Protein AF-A0AAE9YMQ8-F1 (afdb_monomer)

Solvent-accessible surface area (backbone atoms only — not comparable to full-atom values): 6191 Å² total; per-residue (Å²): 109,49,30,60,51,8,23,54,42,10,52,57,38,27,52,54,46,41,49,56,40,30,69,74,30,48,30,76,28,83,96,72,47,26,33,4,76,83,26,81,43,32,58,89,78,49,53,72,68,56,52,50,53,50,44,52,50,28,52,52,51,49,26,73,77,47,47,42,59,54,39,38,51,54,8,26,52,46,7,44,55,38,39,62,76,30,64,91,44,96,56,27,68,61,51,25,50,54,53,14,41,59,58,24,42,52,63,43,50,50,59,36,44,43,49,81,74,72,48,90,128

Secondary structure (DSSP, 8-state):
-HHHHHHHHHHHHHHHHHHHHHTTS-EEETTTEEEETTSSEETTTS-HHHHHHHHHHHHHHHIIIIIHHHHHHHHHHHHHHHHHHTTTSTTHHHHHHHHHHHHHHHHHHHHHHHHHHHS--

Sequence (121 aa):
MDALKGVIITAISSLLTAILFAYLFRFPIPMIGYIGPLGDVSIYEASVTDVVKSVALAWGFYGMLGGFIILFLCGAITGVLTGRKYSQTSNKNSMIVLWSIMISTIPVFVLSILDYIFGPW

pLDDT: mean 90.77, std 8.49, range [56.34, 98.31]

Structure (mmCIF, N/CA/C/O backbone):
data_AF-A0AAE9YMQ8-F1
#
_entry.id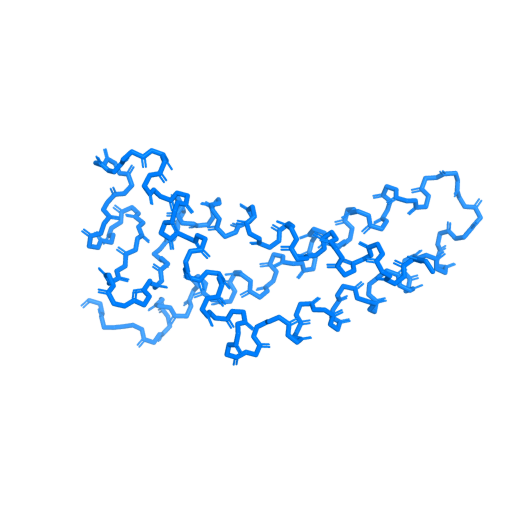   AF-A0AAE9YMQ8-F1
#
loop_
_atom_site.group_PDB
_atom_site.id
_atom_site.type_symbol
_atom_site.label_atom_id
_atom_site.label_alt_id
_atom_site.label_comp_id
_atom_site.label_asym_id
_atom_site.label_entity_id
_atom_site.label_seq_id
_atom_site.pdbx_PDB_ins_code
_atom_site.Cartn_x
_atom_site.Cartn_y
_atom_site.Cartn_z
_atom_site.occupancy
_atom_site.B_iso_or_equiv
_atom_site.auth_seq_id
_atom_site.auth_comp_id
_atom_site.auth_asym_id
_atom_site.auth_atom_id
_atom_site.pdbx_PDB_model_num
ATOM 1 N N . MET A 1 1 ? -16.114 2.149 14.454 1.00 90.25 1 MET A N 1
ATOM 2 C CA . MET A 1 1 ? -15.172 3.219 14.041 1.00 90.25 1 MET A CA 1
ATOM 3 C C . MET A 1 1 ? -13.748 2.713 13.837 1.00 90.25 1 MET A C 1
ATOM 5 O O . MET A 1 1 ? -13.151 3.088 12.839 1.00 90.25 1 MET A O 1
ATOM 9 N N . ASP A 1 2 ? -13.203 1.866 14.717 1.00 96.12 2 ASP A N 1
ATOM 10 C CA . ASP A 1 2 ? -11.804 1.408 14.597 1.00 96.12 2 ASP A CA 1
ATOM 11 C C . ASP A 1 2 ? -11.528 0.602 13.310 1.00 96.12 2 ASP A C 1
ATOM 13 O O . ASP A 1 2 ? -10.501 0.814 12.671 1.00 96.12 2 ASP A O 1
ATOM 17 N N . ALA A 1 3 ? -12.483 -0.226 12.861 1.00 96.88 3 ALA A N 1
ATOM 18 C CA . ALA A 1 3 ? -12.400 -0.937 11.578 1.00 96.88 3 ALA A CA 1
ATOM 19 C C . ALA A 1 3 ? -12.254 0.019 10.380 1.00 96.88 3 ALA A C 1
ATOM 21 O O . ALA A 1 3 ? -11.347 -0.133 9.571 1.00 96.88 3 ALA A O 1
ATOM 22 N N . LEU A 1 4 ? -13.117 1.040 10.299 1.00 97.62 4 LEU A N 1
ATOM 23 C CA . LEU A 1 4 ? -13.101 2.029 9.218 1.00 97.62 4 LEU A CA 1
ATOM 24 C C . LEU A 1 4 ? -11.784 2.817 9.189 1.00 97.62 4 LEU A C 1
ATOM 26 O O . LEU A 1 4 ? -11.234 3.045 8.117 1.00 97.62 4 LEU A O 1
ATOM 30 N N . LYS A 1 5 ? -11.249 3.187 10.363 1.00 97.62 5 LYS A N 1
ATOM 31 C CA . LYS A 1 5 ? -9.921 3.811 10.460 1.00 97.62 5 LYS A CA 1
ATOM 32 C C . LYS A 1 5 ? -8.847 2.901 9.867 1.00 97.62 5 LYS A C 1
ATOM 34 O O . LYS A 1 5 ? -8.068 3.365 9.045 1.00 97.62 5 LYS A O 1
ATOM 39 N N . GLY A 1 6 ? -8.842 1.623 10.251 1.00 97.62 6 GLY A N 1
ATOM 40 C CA . GLY A 1 6 ? -7.903 0.637 9.715 1.00 97.62 6 GLY A CA 1
ATOM 41 C C . GLY A 1 6 ? -7.987 0.518 8.193 1.00 97.62 6 GLY A C 1
ATOM 42 O O . GLY A 1 6 ? -6.968 0.629 7.525 1.00 97.62 6 GLY A O 1
ATOM 43 N N . VAL A 1 7 ? -9.196 0.409 7.630 1.00 98.25 7 VAL A N 1
ATOM 44 C CA . VAL A 1 7 ? -9.418 0.373 6.169 1.00 98.25 7 VAL A CA 1
ATOM 45 C C . VAL A 1 7 ? -8.811 1.590 5.470 1.00 98.25 7 VAL A C 1
ATOM 47 O O . VAL A 1 7 ? -8.021 1.431 4.542 1.00 98.25 7 VA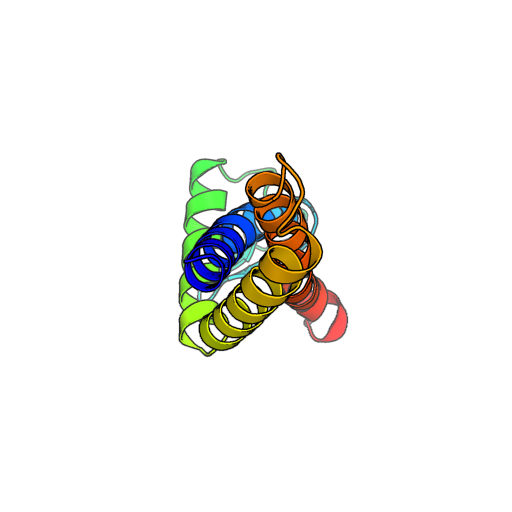L A O 1
ATOM 50 N N . ILE A 1 8 ? -9.152 2.800 5.924 1.00 98.00 8 ILE A N 1
ATOM 51 C CA . ILE A 1 8 ? -8.691 4.046 5.297 1.00 98.00 8 ILE A CA 1
ATOM 52 C C . ILE A 1 8 ? -7.166 4.158 5.386 1.00 98.00 8 ILE A C 1
ATOM 54 O O . ILE A 1 8 ? -6.509 4.454 4.389 1.00 98.00 8 ILE A O 1
ATOM 58 N N . ILE A 1 9 ? -6.593 3.891 6.563 1.00 98.12 9 ILE A N 1
ATOM 59 C CA . ILE A 1 9 ? -5.147 3.998 6.768 1.00 98.12 9 ILE A CA 1
ATOM 60 C C . ILE A 1 9 ? -4.410 2.948 5.935 1.00 98.12 9 ILE A C 1
ATOM 62 O O . ILE A 1 9 ? -3.430 3.290 5.282 1.00 98.12 9 ILE A O 1
ATOM 66 N N . THR A 1 10 ? -4.870 1.695 5.906 1.00 98.00 10 THR A N 1
ATOM 67 C CA . THR A 1 10 ? -4.266 0.631 5.089 1.00 98.00 10 THR A CA 1
ATOM 68 C C . THR A 1 10 ? -4.330 0.965 3.597 1.00 98.00 10 THR A C 1
ATOM 70 O O . THR A 1 10 ? -3.329 0.806 2.905 1.00 98.00 10 THR A O 1
ATOM 73 N N . ALA A 1 11 ? -5.449 1.502 3.103 1.00 97.00 11 ALA A N 1
ATOM 74 C CA . ALA A 1 11 ? -5.576 1.913 1.706 1.00 97.00 11 ALA A CA 1
ATOM 75 C C . ALA A 1 11 ? -4.607 3.055 1.350 1.00 97.00 11 ALA A C 1
ATOM 77 O O . ALA A 1 11 ? -3.815 2.915 0.421 1.00 97.00 11 ALA A O 1
ATOM 78 N N . ILE A 1 12 ? -4.603 4.150 2.117 1.00 97.31 12 ILE A N 1
ATOM 79 C CA . ILE A 1 12 ? -3.730 5.307 1.849 1.00 97.31 12 ILE A CA 1
ATOM 80 C C . ILE A 1 12 ? -2.253 4.928 2.000 1.00 97.31 12 ILE A C 1
ATOM 82 O O . ILE A 1 12 ? -1.435 5.261 1.146 1.00 97.31 12 ILE A O 1
ATOM 86 N N . SER A 1 13 ? -1.903 4.202 3.064 1.00 97.56 13 SER A N 1
ATOM 87 C CA . SER A 1 13 ? -0.518 3.773 3.283 1.00 97.56 13 SER A CA 1
ATOM 88 C C . SER A 1 13 ? -0.036 2.805 2.208 1.00 97.56 13 SER A C 1
ATOM 90 O O . SER A 1 13 ? 1.114 2.914 1.817 1.00 97.56 13 SER A O 1
ATOM 92 N N . SER A 1 14 ? -0.895 1.936 1.657 1.00 97.25 14 SER A N 1
ATOM 93 C CA . SER A 1 14 ? -0.494 1.058 0.548 1.00 97.25 14 SER A CA 1
ATOM 94 C C . SER A 1 14 ? -0.044 1.839 -0.690 1.00 97.25 14 SER A C 1
ATOM 96 O O . SER A 1 14 ? 0.927 1.445 -1.328 1.00 97.25 14 SER A O 1
ATOM 98 N N . LEU A 1 15 ? -0.686 2.973 -1.001 1.00 96.50 15 LEU A N 1
ATOM 99 C CA . LEU A 1 15 ? -0.267 3.838 -2.105 1.00 96.50 15 LEU A CA 1
ATOM 100 C C . LEU A 1 15 ? 1.095 4.479 -1.815 1.00 96.50 15 LEU A C 1
ATOM 102 O O . LEU A 1 15 ? 1.978 4.459 -2.667 1.00 96.50 15 LEU A O 1
ATOM 106 N N . LEU A 1 16 ? 1.286 5.012 -0.605 1.00 96.69 16 LEU A N 1
ATOM 107 C CA . LEU A 1 16 ? 2.566 5.603 -0.202 1.00 96.69 16 L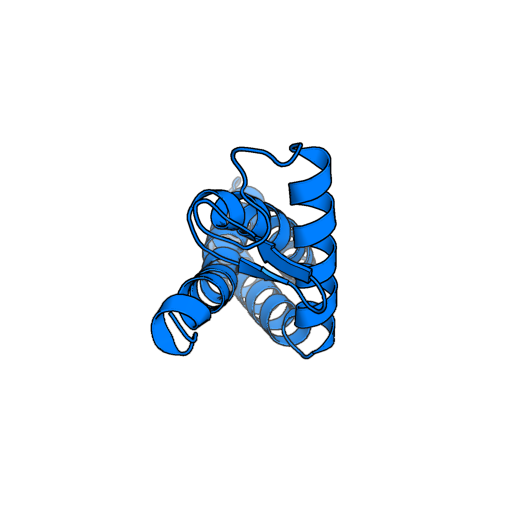EU A CA 1
ATOM 108 C C . LEU A 1 16 ? 3.695 4.568 -0.220 1.00 96.69 16 LEU A C 1
ATOM 110 O O . LEU A 1 16 ? 4.775 4.840 -0.739 1.00 96.69 16 LEU A O 1
ATOM 114 N N . THR A 1 17 ? 3.434 3.364 0.288 1.00 95.88 17 THR A N 1
ATOM 115 C CA . THR A 1 17 ? 4.388 2.259 0.242 1.00 95.88 17 THR A CA 1
ATOM 116 C C . THR A 1 17 ? 4.678 1.839 -1.195 1.00 95.88 17 THR A C 1
ATOM 118 O O . THR A 1 17 ? 5.836 1.604 -1.517 1.00 95.88 17 THR A O 1
ATOM 121 N N . ALA A 1 18 ? 3.678 1.797 -2.081 1.00 93.94 18 ALA A N 1
ATOM 122 C CA . ALA A 1 18 ? 3.892 1.472 -3.491 1.00 93.94 18 ALA A CA 1
ATOM 123 C C . ALA A 1 18 ? 4.782 2.510 -4.185 1.00 93.94 18 ALA A C 1
ATOM 125 O O . ALA A 1 18 ? 5.665 2.134 -4.950 1.00 93.94 18 ALA A O 1
ATOM 126 N N . ILE A 1 19 ? 4.611 3.800 -3.870 1.00 94.00 19 ILE A N 1
ATOM 127 C CA . ILE A 1 19 ? 5.485 4.865 -4.380 1.00 94.00 19 ILE A CA 1
ATOM 128 C C . ILE A 1 19 ? 6.917 4.635 -3.900 1.00 94.00 19 ILE A C 1
ATOM 130 O O . ILE A 1 19 ? 7.830 4.629 -4.716 1.00 94.00 19 ILE A O 1
ATOM 134 N N . LEU A 1 20 ? 7.119 4.388 -2.601 1.00 93.75 20 LEU A N 1
ATOM 135 C CA . LEU A 1 20 ? 8.448 4.085 -2.061 1.00 93.75 20 LEU A CA 1
ATOM 136 C C . LEU A 1 20 ? 9.061 2.846 -2.722 1.00 93.75 20 LEU A C 1
ATOM 138 O O . LEU A 1 20 ? 10.247 2.831 -3.032 1.00 93.75 20 LEU A O 1
ATOM 142 N N . PHE A 1 21 ? 8.257 1.815 -2.964 1.00 91.94 21 PHE A N 1
ATOM 143 C CA . PHE A 1 21 ? 8.735 0.558 -3.524 1.00 91.94 21 PHE A CA 1
ATOM 144 C C . PHE A 1 21 ? 9.050 0.676 -5.010 1.00 91.94 21 PHE A C 1
ATOM 146 O O . PHE A 1 21 ? 9.981 0.019 -5.451 1.00 91.94 21 PHE A O 1
ATOM 153 N N . ALA A 1 22 ? 8.389 1.562 -5.755 1.00 90.69 22 ALA A N 1
ATOM 154 C CA . ALA A 1 22 ? 8.778 1.886 -7.126 1.00 90.69 22 ALA A CA 1
ATOM 155 C C . ALA A 1 22 ? 10.187 2.502 -7.215 1.00 90.69 22 ALA A C 1
ATOM 157 O O . ALA A 1 22 ? 10.830 2.400 -8.253 1.00 90.69 22 ALA A O 1
ATOM 158 N N . TYR A 1 23 ? 10.703 3.108 -6.137 1.00 89.94 23 TYR A N 1
ATOM 159 C CA . TYR A 1 23 ? 12.092 3.581 -6.094 1.00 89.94 23 TYR A CA 1
ATOM 160 C C . TYR A 1 23 ? 13.111 2.486 -5.756 1.00 89.94 23 TYR A C 1
ATOM 162 O O . TYR A 1 23 ? 14.305 2.680 -5.967 1.00 89.94 23 TYR A O 1
ATOM 170 N N . LEU A 1 24 ? 12.663 1.352 -5.216 1.00 89.00 24 LEU A N 1
ATOM 171 C CA . LEU A 1 24 ? 13.534 0.269 -4.749 1.00 89.00 24 LEU A CA 1
ATOM 172 C C . LEU A 1 24 ? 13.476 -0.963 -5.660 1.00 89.00 24 LEU A C 1
ATOM 174 O O . LEU A 1 24 ? 14.472 -1.662 -5.821 1.00 89.00 24 LEU A O 1
ATOM 178 N N . PHE A 1 25 ? 12.318 -1.216 -6.262 1.00 86.94 25 PHE A N 1
ATOM 179 C CA . PHE A 1 25 ? 11.996 -2.395 -7.054 1.00 86.94 25 PHE A CA 1
ATOM 180 C C . PHE A 1 25 ? 11.369 -1.983 -8.385 1.00 86.94 25 PHE A C 1
ATOM 182 O O . PHE A 1 25 ? 10.868 -0.869 -8.539 1.00 86.94 25 PHE A O 1
ATOM 189 N N . ARG A 1 26 ? 11.365 -2.910 -9.347 1.00 84.69 26 ARG A N 1
ATOM 190 C CA . ARG A 1 26 ? 10.544 -2.767 -10.548 1.00 84.69 26 ARG A CA 1
ATOM 191 C C . ARG A 1 26 ? 9.085 -3.004 -10.174 1.00 84.69 26 ARG A C 1
ATOM 193 O O . ARG A 1 26 ? 8.753 -4.010 -9.554 1.00 84.69 26 ARG A O 1
ATOM 200 N N . PHE A 1 27 ? 8.217 -2.077 -10.547 1.00 83.12 27 PHE A N 1
ATOM 201 C CA . PHE A 1 27 ? 6.785 -2.173 -10.317 1.00 83.12 27 PHE A CA 1
ATOM 202 C C . PHE A 1 27 ? 6.068 -2.275 -11.670 1.00 83.12 27 PHE A C 1
ATOM 204 O O . PHE A 1 27 ? 6.243 -1.383 -12.507 1.00 83.12 27 PHE A O 1
ATOM 211 N N . PRO A 1 28 ? 5.280 -3.336 -11.920 1.00 83.62 28 PRO A N 1
ATOM 212 C CA . PRO A 1 28 ? 4.591 -3.505 -13.192 1.00 83.62 28 PRO A CA 1
ATOM 213 C C . PRO A 1 28 ?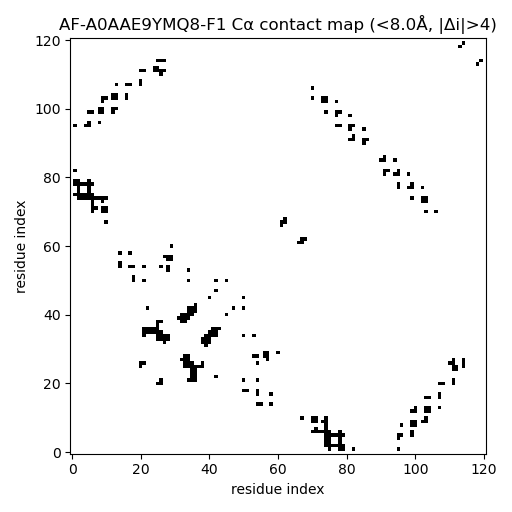 3.458 -2.488 -13.314 1.00 83.62 28 PRO A C 1
ATOM 215 O O . PRO A 1 28 ? 2.552 -2.446 -12.480 1.00 83.62 28 PRO A O 1
ATOM 218 N N . ILE A 1 29 ? 3.470 -1.694 -14.377 1.00 83.38 29 ILE A N 1
ATOM 219 C CA . ILE A 1 29 ? 2.440 -0.708 -14.688 1.00 83.38 29 ILE A CA 1
ATOM 220 C C . ILE A 1 29 ? 1.634 -1.175 -15.901 1.00 83.38 29 ILE A C 1
ATOM 222 O O . ILE A 1 29 ? 2.187 -1.340 -16.994 1.00 83.38 29 ILE A O 1
ATOM 226 N N . PRO A 1 30 ? 0.309 -1.336 -15.752 1.00 82.44 30 PRO A N 1
ATOM 227 C CA . PRO A 1 30 ? -0.561 -1.681 -16.866 1.00 82.44 30 PRO A CA 1
ATOM 228 C C . PRO A 1 30 ? -0.349 -0.729 -18.047 1.00 82.44 30 PRO A C 1
ATOM 230 O O . PRO A 1 30 ? -0.402 0.487 -17.880 1.00 82.44 30 PRO A O 1
ATOM 233 N N . MET A 1 31 ? -0.134 -1.293 -19.239 1.00 79.75 31 MET A N 1
ATOM 234 C CA . MET A 1 31 ? 0.018 -0.574 -20.516 1.00 79.75 31 MET A CA 1
ATOM 235 C C . MET A 1 31 ? 1.269 0.313 -20.668 1.00 79.75 31 MET A C 1
ATOM 237 O O . MET A 1 31 ? 1.487 0.826 -21.762 1.00 79.75 31 MET A O 1
ATOM 241 N N . ILE A 1 32 ? 2.088 0.486 -19.624 1.00 79.50 32 ILE A N 1
ATOM 242 C CA . ILE A 1 32 ? 3.297 1.335 -19.649 1.00 79.50 32 ILE A CA 1
ATOM 243 C C . ILE A 1 32 ? 4.583 0.496 -19.552 1.00 79.50 32 ILE A C 1
ATOM 245 O O . ILE A 1 32 ? 5.640 0.959 -19.967 1.00 79.50 32 ILE A O 1
ATOM 249 N N . GLY A 1 33 ? 4.494 -0.745 -19.065 1.00 84.75 33 GLY A N 1
ATOM 250 C CA . GLY A 1 33 ? 5.656 -1.604 -18.832 1.00 84.75 33 GLY A CA 1
ATOM 251 C C . GLY A 1 33 ? 6.057 -1.549 -17.365 1.00 84.75 33 GLY A C 1
ATOM 252 O O . GLY A 1 33 ? 5.197 -1.667 -16.495 1.00 84.75 33 GLY A O 1
ATOM 253 N N . TYR A 1 34 ? 7.335 -1.353 -17.068 1.00 85.38 34 TYR A N 1
ATOM 254 C CA . TYR A 1 34 ? 7.847 -1.354 -15.696 1.00 85.38 34 TYR A CA 1
ATOM 255 C C . TYR A 1 34 ? 8.387 0.007 -15.271 1.00 85.38 34 TYR A C 1
ATOM 257 O O . TYR A 1 34 ? 9.169 0.622 -15.990 1.00 85.38 34 TYR A O 1
ATOM 265 N N . ILE A 1 35 ? 8.039 0.453 -14.061 1.00 86.75 35 ILE A N 1
ATOM 266 C CA . ILE A 1 35 ? 8.695 1.601 -13.421 1.00 86.75 35 ILE A CA 1
ATOM 267 C C . ILE A 1 35 ? 9.709 1.125 -12.388 1.00 86.75 35 ILE A C 1
ATOM 269 O O . ILE A 1 35 ? 9.432 0.181 -11.652 1.00 86.75 35 ILE A O 1
ATOM 273 N N . GLY A 1 36 ? 10.872 1.764 -12.311 1.00 86.69 36 GLY A N 1
ATOM 274 C CA . GLY A 1 36 ? 11.849 1.494 -11.254 1.00 86.69 36 GLY A CA 1
ATOM 275 C C . GLY A 1 36 ? 13.294 1.740 -11.679 1.00 86.69 36 GLY A C 1
ATOM 276 O O . GLY A 1 36 ? 13.527 2.199 -12.796 1.00 86.69 36 GLY A O 1
ATOM 277 N N . PRO A 1 37 ? 14.286 1.430 -10.820 1.00 83.25 37 PRO A N 1
ATOM 278 C CA . PRO A 1 37 ? 15.709 1.686 -11.091 1.00 83.25 37 PRO A CA 1
ATOM 279 C C . PRO A 1 37 ? 16.234 1.071 -12.392 1.00 83.25 37 PRO A C 1
ATOM 281 O O . PRO A 1 37 ? 17.203 1.559 -12.960 1.00 83.25 37 PRO A O 1
ATOM 284 N N . LEU A 1 38 ? 15.596 -0.004 -12.858 1.00 81.44 38 LEU A N 1
ATOM 285 C CA . LEU A 1 38 ? 15.952 -0.720 -14.080 1.00 81.44 38 LEU A CA 1
ATOM 286 C C . LEU A 1 38 ? 14.725 -0.956 -14.984 1.00 81.44 38 LEU A C 1
ATOM 288 O O . LEU A 1 38 ? 14.750 -1.892 -15.772 1.00 81.44 38 LEU A O 1
ATOM 292 N N . GLY A 1 39 ? 13.614 -0.237 -14.797 1.00 78.56 39 GLY A N 1
ATOM 293 C CA . GLY A 1 39 ? 12.389 -0.431 -15.591 1.00 78.56 39 GLY A CA 1
ATOM 294 C C . GLY A 1 39 ? 12.427 0.286 -16.946 1.00 78.56 39 GLY A C 1
ATOM 295 O O . GLY A 1 3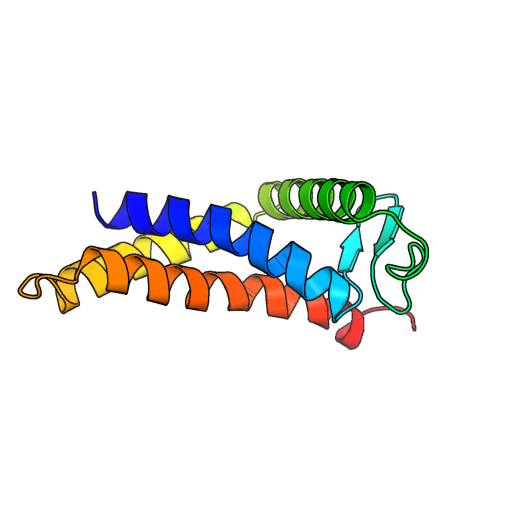9 ? 13.330 1.082 -17.193 1.00 78.56 39 GLY A O 1
ATOM 296 N N . ASP A 1 40 ? 11.414 0.050 -17.788 1.00 81.81 40 ASP A N 1
ATOM 297 C CA . ASP A 1 40 ? 11.183 0.810 -19.032 1.00 81.81 40 ASP A CA 1
ATOM 298 C C . ASP A 1 40 ? 11.058 2.316 -18.757 1.00 81.81 40 ASP A C 1
ATOM 300 O O . ASP A 1 40 ? 11.496 3.155 -19.541 1.00 81.81 40 ASP A O 1
ATOM 304 N N . VAL A 1 41 ? 10.485 2.653 -17.599 1.00 82.81 41 VAL A N 1
ATOM 305 C CA . VAL A 1 41 ? 10.468 3.999 -17.034 1.00 82.81 41 VAL A CA 1
ATOM 306 C C . VAL A 1 41 ? 11.467 4.049 -15.880 1.00 82.81 41 VAL A C 1
ATOM 308 O O . VAL A 1 41 ? 11.168 3.659 -14.745 1.00 82.81 41 VAL A O 1
ATOM 311 N N . SER A 1 42 ? 12.670 4.537 -16.180 1.00 84.00 42 SER A N 1
ATOM 312 C CA . SER A 1 42 ? 13.732 4.708 -15.189 1.00 84.00 42 SER A CA 1
ATOM 313 C C . SER A 1 42 ? 13.396 5.828 -14.205 1.00 84.00 42 SER A C 1
ATOM 315 O O . SER A 1 42 ? 13.169 6.974 -14.596 1.00 84.00 42 SER A O 1
ATOM 317 N N . ILE A 1 43 ? 13.441 5.530 -12.904 1.00 85.44 43 ILE A N 1
ATOM 318 C CA . ILE A 1 43 ? 13.282 6.545 -11.842 1.00 85.44 43 ILE A CA 1
ATOM 319 C C . ILE A 1 43 ? 14.402 7.596 -11.827 1.00 85.44 43 ILE A C 1
ATOM 321 O O . ILE A 1 43 ? 14.256 8.624 -11.172 1.00 85.44 43 ILE A O 1
ATOM 325 N N . TYR A 1 44 ? 15.524 7.332 -12.505 1.00 84.62 44 TYR A N 1
ATOM 326 C CA . TYR A 1 44 ? 16.643 8.269 -12.605 1.00 84.62 44 TYR A CA 1
ATOM 327 C C . TYR A 1 44 ? 16.413 9.336 -13.682 1.00 84.62 44 TYR A C 1
ATOM 329 O O . TYR A 1 44 ? 17.055 10.383 -13.648 1.00 84.62 44 TYR A O 1
ATOM 337 N N . GLU A 1 45 ? 15.493 9.079 -14.614 1.00 85.75 45 GLU A N 1
ATOM 338 C CA . GLU A 1 45 ? 15.171 9.968 -15.736 1.00 85.75 45 GLU A CA 1
ATOM 339 C C . GLU A 1 45 ? 13.763 10.568 -15.610 1.00 85.75 45 GLU A C 1
ATOM 341 O O . GLU A 1 45 ? 13.521 11.694 -16.045 1.00 85.75 45 GLU A O 1
ATOM 346 N N . ALA A 1 46 ? 12.832 9.842 -14.986 1.00 85.81 46 ALA A N 1
ATOM 347 C CA . ALA A 1 46 ? 11.463 10.287 -14.778 1.00 85.81 46 ALA A CA 1
ATOM 348 C C . ALA A 1 46 ? 11.352 11.343 -13.667 1.00 85.81 46 ALA A C 1
ATOM 350 O O . ALA A 1 46 ? 12.002 11.264 -12.622 1.00 85.81 46 ALA A O 1
ATOM 351 N N . SER A 1 47 ? 10.451 12.314 -13.848 1.00 91.38 47 SER A N 1
ATOM 352 C CA . SER A 1 47 ? 10.133 13.261 -12.780 1.00 91.38 47 SER A CA 1
ATOM 353 C C . SER A 1 47 ? 9.378 12.565 -11.639 1.00 91.38 47 SER A C 1
ATOM 355 O O . SER A 1 47 ? 8.616 11.621 -11.861 1.00 91.38 47 SER A O 1
ATOM 357 N N . VAL A 1 48 ? 9.517 13.066 -10.406 1.00 90.25 48 VAL A N 1
ATOM 358 C CA . VAL A 1 48 ? 8.777 12.542 -9.236 1.00 90.25 48 VAL A CA 1
ATOM 359 C C . VAL A 1 48 ? 7.268 12.512 -9.500 1.00 90.25 48 VAL A C 1
ATOM 361 O O . VAL A 1 48 ? 6.581 11.561 -9.133 1.00 90.25 48 VAL A O 1
ATOM 364 N N . THR A 1 49 ? 6.747 13.532 -10.182 1.00 92.69 49 THR A N 1
ATOM 365 C CA . THR A 1 49 ? 5.331 13.626 -10.548 1.00 92.69 49 THR A CA 1
ATOM 366 C C . THR A 1 49 ? 4.899 12.481 -11.464 1.00 92.69 49 THR A C 1
ATOM 368 O O . THR A 1 49 ? 3.804 11.945 -11.291 1.00 92.69 49 THR A O 1
ATOM 371 N N . ASP A 1 50 ? 5.743 12.087 -12.417 1.00 89.62 50 ASP A N 1
ATOM 372 C CA . ASP A 1 50 ? 5.432 11.006 -13.356 1.00 89.62 50 ASP A CA 1
ATOM 373 C C . ASP A 1 50 ? 5.477 9.645 -12.665 1.00 89.62 50 ASP A C 1
ATOM 375 O O . ASP A 1 50 ? 4.590 8.817 -12.890 1.00 89.62 50 ASP A O 1
ATOM 379 N N . VAL A 1 51 ? 6.426 9.447 -11.741 1.00 90.81 51 VAL A N 1
ATOM 380 C CA . VAL A 1 51 ? 6.477 8.246 -10.894 1.00 90.81 51 VAL A CA 1
ATOM 381 C C . VAL A 1 51 ? 5.194 8.116 -10.077 1.00 90.81 51 VAL A C 1
ATOM 383 O O . VAL A 1 51 ? 4.525 7.085 -10.133 1.00 90.81 51 VAL A O 1
ATOM 386 N N . VAL A 1 52 ? 4.789 9.180 -9.378 1.00 92.69 52 VAL A N 1
ATOM 387 C CA . VAL A 1 52 ? 3.577 9.175 -8.545 1.00 92.69 52 VAL A CA 1
ATOM 388 C C . VAL A 1 52 ? 2.323 8.900 -9.375 1.00 92.69 52 VAL A C 1
ATOM 390 O O . VAL A 1 52 ? 1.499 8.080 -8.970 1.00 92.69 52 VAL A O 1
ATOM 393 N N . LYS A 1 53 ? 2.172 9.535 -10.545 1.00 92.88 53 LYS A N 1
ATOM 394 C CA . LYS A 1 53 ? 1.027 9.292 -11.441 1.00 92.88 53 LYS A CA 1
ATOM 395 C C . LYS A 1 53 ? 0.973 7.842 -11.908 1.00 92.88 53 LYS A C 1
ATOM 397 O O . LYS A 1 53 ? -0.087 7.222 -11.852 1.00 92.88 53 LYS A O 1
ATOM 402 N N . SER A 1 54 ? 2.107 7.302 -12.338 1.00 91.31 54 SER A N 1
ATOM 403 C CA . SER A 1 54 ? 2.175 5.955 -12.904 1.00 91.31 54 SER A CA 1
ATOM 404 C C . SER A 1 54 ? 1.913 4.893 -11.827 1.00 91.31 54 SER A C 1
ATOM 406 O O . SER A 1 54 ? 1.122 3.972 -12.038 1.00 91.31 54 SER A O 1
ATOM 408 N N . VAL A 1 55 ? 2.467 5.073 -10.623 1.00 92.56 55 VAL A N 1
ATOM 409 C CA . VAL A 1 55 ? 2.182 4.205 -9.471 1.00 92.56 55 VAL A CA 1
ATOM 410 C C . VAL A 1 55 ? 0.724 4.320 -9.025 1.00 92.56 55 VAL A C 1
ATOM 412 O O . VAL A 1 55 ? 0.105 3.302 -8.726 1.00 92.56 55 VAL A O 1
ATO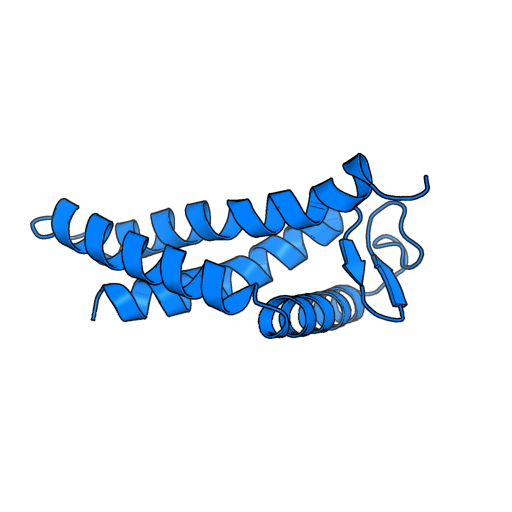M 415 N N . ALA A 1 56 ? 0.136 5.520 -9.013 1.00 94.12 56 ALA A N 1
ATOM 416 C CA . ALA A 1 56 ? -1.274 5.701 -8.663 1.00 94.12 56 ALA A CA 1
ATOM 417 C C . ALA A 1 56 ? -2.215 4.994 -9.653 1.00 94.12 56 ALA A C 1
ATOM 419 O O . ALA A 1 56 ? -3.204 4.390 -9.232 1.00 94.12 56 ALA A O 1
ATOM 420 N N . LEU A 1 57 ? -1.888 5.015 -10.951 1.00 92.75 57 LEU A N 1
ATOM 421 C CA . LEU A 1 57 ? -2.611 4.257 -11.975 1.00 92.75 57 LEU A CA 1
ATOM 422 C C . LEU A 1 57 ? -2.511 2.747 -11.731 1.00 92.75 57 LEU A C 1
ATOM 424 O O . LEU A 1 57 ? -3.538 2.069 -11.709 1.00 92.75 57 LEU A O 1
ATOM 428 N N . ALA A 1 58 ? -1.304 2.228 -11.486 1.00 91.56 58 ALA A N 1
ATOM 429 C CA . ALA A 1 58 ? -1.095 0.815 -11.172 1.00 91.56 58 ALA A CA 1
ATOM 430 C C . ALA A 1 58 ? -1.844 0.397 -9.894 1.00 91.56 58 ALA A C 1
ATOM 432 O O . ALA A 1 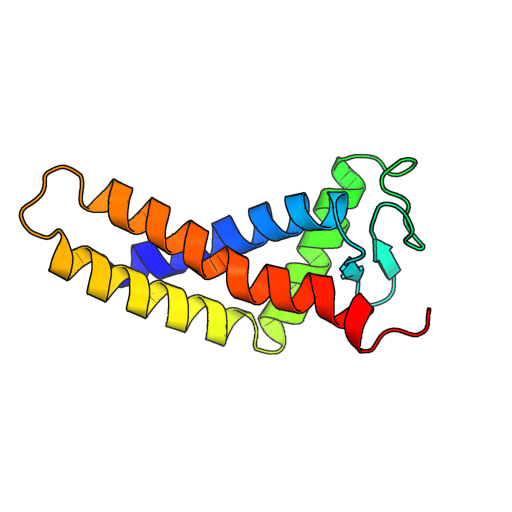58 ? -2.562 -0.602 -9.888 1.00 91.56 58 ALA A O 1
ATOM 433 N N . TRP A 1 59 ? -1.742 1.195 -8.829 1.00 94.25 59 TRP A N 1
ATOM 434 C CA . TRP A 1 59 ? -2.445 0.982 -7.563 1.00 94.25 59 TRP A CA 1
ATOM 435 C C . TRP A 1 59 ? -3.965 0.939 -7.750 1.00 94.25 59 TRP A C 1
ATOM 437 O O . TRP A 1 59 ? -4.618 0.030 -7.241 1.00 94.25 59 TRP A O 1
ATOM 447 N N . GLY A 1 60 ? -4.525 1.870 -8.528 1.00 93.94 60 GLY A N 1
ATOM 448 C CA . GLY A 1 60 ? -5.947 1.874 -8.867 1.00 93.94 60 GLY A CA 1
ATOM 449 C C . GLY A 1 60 ? -6.358 0.641 -9.671 1.00 93.94 60 GLY A C 1
ATOM 450 O O . GLY A 1 60 ? -7.345 -0.012 -9.340 1.00 93.94 60 GLY A O 1
ATOM 451 N N . PHE A 1 61 ? -5.581 0.283 -10.694 1.00 92.81 61 PHE A N 1
ATOM 452 C CA . PHE A 1 61 ? -5.863 -0.860 -11.558 1.00 92.81 61 PHE A CA 1
ATOM 453 C C . PHE A 1 61 ? -5.825 -2.194 -10.799 1.00 92.81 61 PHE A C 1
ATOM 455 O O . PHE A 1 61 ? -6.820 -2.920 -10.781 1.00 92.81 61 PHE A O 1
ATOM 462 N N . TYR A 1 62 ? -4.724 -2.502 -10.105 1.00 90.50 62 TYR A N 1
ATOM 463 C CA . TYR A 1 62 ? -4.620 -3.729 -9.303 1.00 90.50 62 TYR A CA 1
ATOM 464 C C . TYR A 1 62 ? -5.580 -3.723 -8.114 1.00 90.50 62 TYR A C 1
ATOM 466 O O . TYR A 1 62 ? -6.090 -4.771 -7.715 1.00 90.50 62 TYR A O 1
ATOM 474 N N . GLY A 1 63 ? -5.873 -2.540 -7.572 1.00 93.50 63 GLY A N 1
ATOM 475 C CA . GLY A 1 63 ? -6.903 -2.351 -6.564 1.00 93.50 63 GLY A CA 1
ATOM 476 C C . GLY A 1 63 ? -8.275 -2.821 -7.046 1.00 93.50 63 GLY A C 1
ATOM 477 O O . GLY A 1 63 ? -8.918 -3.626 -6.366 1.00 93.50 63 GLY A O 1
ATOM 478 N N . MET A 1 64 ? -8.695 -2.386 -8.239 1.00 93.94 64 MET A N 1
ATOM 479 C CA . MET A 1 64 ? -9.966 -2.786 -8.858 1.00 93.94 64 MET A CA 1
ATOM 480 C C . MET A 1 64 ? -10.020 -4.273 -9.227 1.00 93.94 64 MET A C 1
ATOM 482 O O . MET A 1 64 ? -11.082 -4.879 -9.120 1.00 93.94 64 MET A O 1
ATOM 486 N N . LEU A 1 65 ? -8.888 -4.889 -9.586 1.00 91.88 65 LEU A N 1
ATOM 487 C CA . LEU A 1 65 ? -8.796 -6.331 -9.870 1.00 91.88 65 LEU A CA 1
ATOM 488 C C . LEU A 1 65 ? -8.821 -7.228 -8.616 1.00 91.88 65 LEU A C 1
ATOM 490 O O . LEU A 1 65 ? -8.591 -8.431 -8.709 1.00 91.88 65 LEU A O 1
ATOM 494 N N . GLY A 1 66 ? -9.114 -6.665 -7.442 1.00 91.19 66 GLY A N 1
ATOM 495 C CA . GLY A 1 66 ? -9.288 -7.407 -6.190 1.00 91.19 66 GLY A CA 1
ATOM 496 C C . GLY A 1 66 ? -8.292 -7.028 -5.096 1.00 91.19 66 GLY A C 1
ATOM 497 O O . GLY A 1 66 ? -8.514 -7.371 -3.933 1.00 91.19 66 GLY A O 1
ATOM 498 N N . GLY A 1 67 ? -7.249 -6.252 -5.413 1.00 93.44 67 GLY A N 1
ATOM 499 C CA . GLY A 1 67 ? -6.286 -5.765 -4.423 1.00 93.44 67 GLY A CA 1
ATOM 500 C C . GLY A 1 67 ? -6.943 -4.950 -3.304 1.00 93.44 67 GLY A C 1
ATOM 501 O O . GL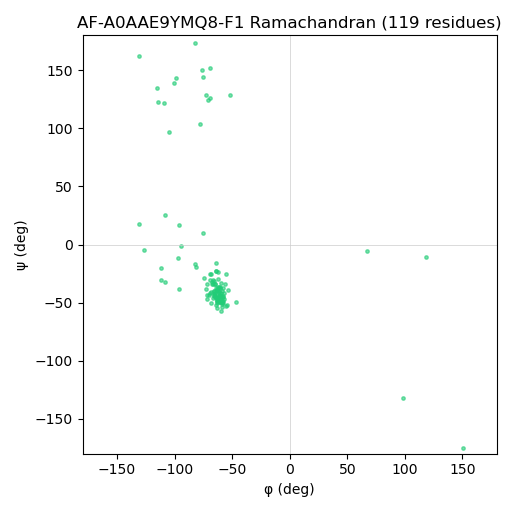Y A 1 67 ? -6.588 -5.107 -2.134 1.00 93.44 67 GLY A O 1
ATOM 502 N N . PHE A 1 68 ? -7.966 -4.146 -3.620 1.00 96.00 68 PHE A N 1
ATOM 503 C CA . PHE A 1 68 ? -8.696 -3.376 -2.611 1.00 96.00 68 PHE A CA 1
ATOM 504 C C . PHE A 1 68 ? -9.509 -4.251 -1.666 1.00 96.00 68 PHE A C 1
ATOM 506 O O . PHE A 1 68 ? -9.570 -3.943 -0.482 1.00 96.00 68 PHE A O 1
ATOM 513 N N . ILE A 1 69 ? -10.069 -5.369 -2.134 1.00 96.69 69 ILE A N 1
ATOM 514 C CA . ILE A 1 69 ? -10.797 -6.299 -1.261 1.00 96.69 69 ILE A CA 1
ATOM 515 C C . ILE A 1 69 ? -9.846 -6.840 -0.188 1.00 96.69 69 ILE A C 1
ATOM 517 O O . ILE A 1 69 ? -10.174 -6.816 0.998 1.00 96.69 69 ILE A O 1
ATOM 521 N N . ILE A 1 70 ? -8.640 -7.249 -0.592 1.00 95.38 70 ILE A N 1
ATOM 522 C CA . ILE A 1 70 ? -7.609 -7.746 0.327 1.00 95.38 70 ILE A CA 1
ATOM 523 C C . ILE A 1 70 ? -7.189 -6.641 1.305 1.00 95.38 70 ILE A C 1
ATOM 525 O O . ILE A 1 70 ? -7.229 -6.847 2.518 1.00 95.38 70 ILE A O 1
ATOM 529 N N . LEU A 1 71 ? -6.851 -5.448 0.803 1.00 96.12 71 LEU A N 1
ATOM 530 C CA . LEU A 1 71 ? -6.446 -4.314 1.642 1.00 96.12 71 LEU A CA 1
ATOM 531 C C . LEU A 1 71 ? -7.537 -3.909 2.640 1.00 96.12 71 LEU A C 1
ATOM 533 O O . LEU A 1 71 ? -7.236 -3.648 3.805 1.00 96.12 71 LEU A O 1
ATOM 537 N N . PHE A 1 72 ? -8.803 -3.883 2.223 1.00 97.69 72 PHE A N 1
ATOM 538 C CA . PHE A 1 72 ? -9.916 -3.504 3.090 1.00 97.69 72 PHE A CA 1
ATOM 539 C C . PHE A 1 72 ? -10.175 -4.559 4.164 1.00 97.69 72 PHE A C 1
ATOM 541 O O . PHE A 1 72 ? -10.368 -4.200 5.324 1.00 97.69 72 PHE A O 1
ATOM 548 N N . LEU A 1 73 ? -10.116 -5.851 3.828 1.00 97.75 73 LEU A N 1
ATOM 549 C CA . LEU A 1 73 ? -10.239 -6.919 4.822 1.00 97.75 73 LEU A CA 1
ATOM 550 C C . LEU A 1 73 ? -9.085 -6.874 5.830 1.00 97.75 73 LEU A C 1
ATOM 552 O O . LEU A 1 73 ? -9.329 -6.854 7.038 1.00 97.75 73 LEU A O 1
ATOM 556 N N . CYS A 1 74 ? -7.840 -6.774 5.358 1.00 96.94 74 CYS A N 1
ATOM 557 C CA . CYS A 1 74 ? -6.663 -6.663 6.218 1.00 96.94 74 CYS A CA 1
ATOM 558 C C . CYS A 1 74 ? -6.729 -5.424 7.121 1.00 96.94 74 CYS A C 1
ATOM 560 O O . CYS A 1 74 ? -6.480 -5.530 8.324 1.00 96.94 74 CYS A O 1
ATOM 562 N N . GLY A 1 75 ? -7.117 -4.269 6.573 1.00 97.69 75 GLY A N 1
ATOM 563 C CA . GLY A 1 75 ? -7.265 -3.021 7.319 1.00 97.69 75 GLY A CA 1
ATOM 564 C C . GLY A 1 75 ? -8.385 -3.088 8.356 1.00 97.69 75 GLY A C 1
ATOM 565 O O . GLY A 1 75 ? -8.188 -2.697 9.506 1.00 97.69 75 GLY A O 1
ATOM 566 N N . ALA A 1 76 ? -9.545 -3.649 8.001 1.00 98.31 76 ALA A N 1
ATOM 567 C CA . ALA A 1 76 ? -10.664 -3.818 8.925 1.00 98.31 76 ALA A CA 1
ATOM 568 C C . ALA A 1 76 ? -10.307 -4.758 10.085 1.00 98.31 76 ALA A C 1
ATOM 570 O O . ALA A 1 76 ? -10.526 -4.405 11.247 1.00 98.31 76 ALA A O 1
ATOM 571 N N . ILE A 1 77 ? -9.717 -5.921 9.785 1.00 98.19 77 ILE A N 1
ATOM 572 C CA . ILE A 1 77 ? -9.278 -6.899 10.790 1.00 98.19 77 ILE A CA 1
ATOM 573 C C . ILE A 1 77 ? -8.233 -6.265 11.709 1.00 98.19 77 ILE A C 1
ATOM 575 O O . ILE A 1 77 ? -8.392 -6.288 12.931 1.00 98.19 77 ILE A O 1
ATOM 579 N N . THR A 1 78 ? -7.210 -5.626 11.137 1.00 97.75 78 THR A N 1
ATOM 580 C CA . THR A 1 78 ? -6.149 -4.951 11.898 1.00 97.75 78 THR A CA 1
ATOM 581 C C . THR A 1 78 ? -6.715 -3.860 12.799 1.00 97.75 78 THR A C 1
ATOM 583 O O . THR A 1 78 ? -6.387 -3.812 13.986 1.00 97.75 78 THR A O 1
ATOM 586 N N . GLY A 1 79 ? -7.619 -3.026 12.280 1.00 97.75 79 GLY A N 1
ATOM 587 C CA . GLY A 1 79 ? -8.280 -1.973 13.045 1.00 97.75 79 GLY A CA 1
ATOM 588 C C . GLY A 1 79 ? -9.096 -2.515 14.222 1.00 97.75 79 GLY A C 1
ATOM 589 O O . GLY A 1 79 ? -8.999 -1.984 15.328 1.00 97.75 79 GLY A O 1
ATOM 590 N N . VAL A 1 80 ? -9.856 -3.600 14.027 1.00 98.12 80 VAL A N 1
ATOM 591 C CA . VAL A 1 80 ? -10.645 -4.234 15.100 1.00 98.12 80 VAL A CA 1
ATOM 592 C C . VAL A 1 80 ? -9.747 -4.885 16.148 1.00 98.12 80 VAL A C 1
ATOM 594 O O . VAL A 1 80 ? -9.933 -4.639 17.340 1.00 98.12 80 VAL A O 1
ATOM 597 N N . LEU A 1 81 ? -8.780 -5.705 15.732 1.00 97.88 81 LEU A N 1
ATOM 598 C CA . LEU A 1 81 ? -7.899 -6.427 16.653 1.00 97.88 81 LEU A CA 1
ATOM 599 C C . LEU A 1 81 ? -7.041 -5.460 17.471 1.00 97.88 81 LEU A C 1
ATOM 601 O O . LEU A 1 81 ? -6.963 -5.581 18.693 1.00 97.88 81 LEU A O 1
ATOM 605 N N . THR A 1 82 ? -6.463 -4.453 16.817 1.00 97.06 82 THR A N 1
ATOM 606 C CA . THR A 1 82 ? -5.628 -3.443 17.477 1.00 97.06 82 THR A CA 1
ATOM 607 C C . THR A 1 82 ? -6.473 -2.535 18.366 1.00 97.06 82 THR A C 1
ATOM 609 O O . THR A 1 82 ? -6.113 -2.292 19.515 1.00 97.06 82 THR A O 1
ATOM 612 N N . GLY A 1 83 ? -7.645 -2.095 17.895 1.00 96.56 83 GLY A N 1
ATOM 613 C CA . GLY A 1 83 ? -8.568 -1.288 18.694 1.00 96.56 83 GLY A CA 1
ATOM 614 C C . GLY A 1 83 ? -9.046 -1.999 19.963 1.00 96.56 83 GLY A C 1
ATOM 615 O O . GLY A 1 83 ? -9.161 -1.364 21.010 1.00 96.56 83 GLY A O 1
ATOM 616 N N . ARG A 1 84 ? -9.264 -3.320 19.901 1.00 96.50 84 ARG A N 1
ATOM 617 C CA . ARG A 1 84 ? -9.593 -4.142 21.077 1.00 96.50 84 ARG A CA 1
ATOM 618 C C . ARG A 1 84 ? -8.393 -4.333 22.002 1.00 96.50 84 ARG A C 1
ATOM 620 O O . ARG A 1 84 ? -8.534 -4.133 23.202 1.00 96.50 84 ARG A O 1
ATOM 627 N N . LYS A 1 85 ? -7.223 -4.683 21.456 1.00 96.69 85 LYS A N 1
ATOM 628 C CA . LYS A 1 85 ? -5.996 -4.936 22.233 1.00 96.69 85 LYS A CA 1
ATOM 629 C C . LYS A 1 85 ? -5.533 -3.706 23.019 1.00 96.69 85 LYS A C 1
ATOM 631 O O . LYS A 1 85 ? -5.056 -3.844 24.138 1.00 96.69 85 LYS A O 1
ATOM 636 N N . TYR A 1 86 ? -5.692 -2.519 22.440 1.00 95.81 86 TYR A N 1
ATOM 637 C CA . TYR A 1 86 ? -5.244 -1.248 23.013 1.00 95.81 86 TYR A CA 1
ATOM 638 C C . TYR A 1 86 ? -6.415 -0.382 23.507 1.00 95.81 86 TYR A C 1
ATOM 640 O O . TYR A 1 86 ? -6.308 0.839 23.554 1.00 95.81 86 TYR A O 1
ATOM 648 N N . SER A 1 87 ? -7.558 -0.980 23.865 1.00 94.31 87 SER A N 1
ATOM 649 C CA . SER A 1 87 ? -8.758 -0.216 24.246 1.00 94.31 87 SER A CA 1
ATOM 650 C C . SER A 1 87 ? -8.562 0.653 25.494 1.00 94.31 87 SER A C 1
ATOM 652 O O . SER A 1 87 ? -9.184 1.707 25.601 1.00 94.31 87 SER A O 1
ATOM 654 N N . GLN A 1 88 ? -7.684 0.230 26.407 1.00 94.12 88 GLN A N 1
ATOM 655 C CA . GLN A 1 88 ? -7.391 0.918 27.667 1.00 94.12 88 GLN A CA 1
ATOM 656 C C . GLN A 1 88 ? -6.179 1.857 27.590 1.00 94.12 88 GLN A C 1
ATOM 658 O O . GLN A 1 88 ? -5.841 2.498 28.582 1.00 94.12 88 GLN A O 1
ATOM 663 N N . THR A 1 89 ? -5.506 1.953 26.440 1.00 94.44 89 THR A N 1
ATOM 664 C CA . THR A 1 89 ? -4.331 2.818 26.297 1.00 94.44 89 THR A CA 1
ATOM 665 C C . THR A 1 89 ? -4.703 4.149 25.646 1.00 94.44 89 THR A C 1
ATOM 667 O O . THR A 1 89 ? -5.516 4.222 24.722 1.00 94.44 89 THR A O 1
ATOM 670 N N . SER A 1 90 ? -4.065 5.235 26.087 1.00 93.75 90 SER A N 1
ATOM 671 C CA . SER A 1 90 ? -4.266 6.575 25.512 1.00 93.75 90 SER A CA 1
ATOM 672 C C . SER A 1 90 ? -3.816 6.672 24.047 1.00 93.75 90 SER A C 1
ATOM 674 O O . SER A 1 90 ? -4.309 7.505 23.289 1.00 93.75 90 SER A O 1
ATOM 676 N N . ASN A 1 91 ? -2.916 5.784 23.616 1.00 94.81 91 ASN A N 1
ATOM 677 C CA . ASN A 1 91 ? -2.320 5.762 22.280 1.00 94.81 91 ASN A CA 1
ATOM 678 C C . ASN A 1 91 ? -3.007 4.799 21.288 1.00 94.81 91 ASN A C 1
ATOM 680 O O . ASN A 1 91 ? -2.428 4.493 20.243 1.00 94.81 91 ASN A O 1
ATOM 684 N N . LYS A 1 92 ? -4.238 4.338 21.568 1.00 95.75 92 LYS A N 1
ATOM 685 C CA . LY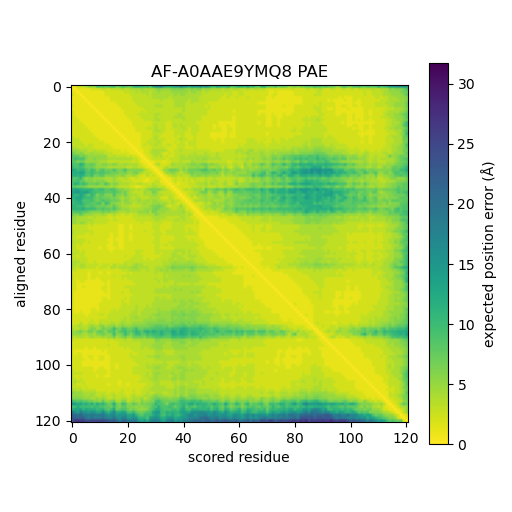S A 1 92 ? -4.985 3.384 20.722 1.00 95.75 92 LYS A CA 1
ATOM 686 C C . LYS A 1 92 ? -4.967 3.734 19.229 1.00 95.75 92 LYS A C 1
ATOM 688 O O . LYS A 1 92 ? -4.681 2.882 18.391 1.00 95.75 92 LYS A O 1
ATOM 693 N N . ASN A 1 93 ? -5.272 4.988 18.884 1.00 95.94 93 ASN A N 1
ATOM 694 C CA . ASN A 1 93 ? -5.337 5.425 17.484 1.00 95.94 93 ASN A CA 1
ATOM 695 C C . ASN A 1 93 ? -3.965 5.350 16.800 1.00 95.94 93 ASN A C 1
ATOM 697 O O . ASN A 1 93 ? -3.884 4.880 15.669 1.00 95.94 93 ASN A O 1
ATOM 701 N N . SER A 1 94 ? -2.895 5.754 17.489 1.00 97.06 94 SER A N 1
ATOM 702 C CA . SER A 1 94 ? -1.530 5.679 16.960 1.00 97.06 94 SER A CA 1
ATOM 703 C C . SER A 1 94 ? -1.101 4.233 16.713 1.00 97.06 94 SER A C 1
ATOM 705 O O . SER A 1 94 ? -0.475 3.947 15.698 1.00 97.06 94 SER A O 1
ATOM 707 N N . MET A 1 95 ? -1.499 3.304 17.591 1.00 97.44 95 MET A N 1
ATOM 708 C CA . MET A 1 95 ? -1.255 1.874 17.381 1.00 97.44 95 MET A CA 1
ATOM 709 C C . MET A 1 95 ? -2.014 1.347 16.159 1.00 97.44 95 MET A C 1
ATOM 711 O O . MET A 1 95 ? -1.424 0.642 15.346 1.00 97.44 95 MET A O 1
ATOM 715 N N . ILE A 1 96 ? -3.289 1.721 15.978 1.00 97.12 96 ILE A N 1
ATOM 716 C CA . ILE A 1 96 ? -4.053 1.351 14.772 1.00 97.12 96 ILE A CA 1
ATOM 717 C C . ILE A 1 96 ? -3.341 1.855 13.513 1.00 97.12 96 ILE A C 1
ATOM 719 O O . ILE A 1 96 ? -3.210 1.089 12.562 1.00 97.12 96 ILE A O 1
ATOM 723 N N . VAL A 1 97 ? -2.855 3.101 13.510 1.00 97.62 97 VAL A N 1
ATOM 724 C CA . VAL A 1 97 ? -2.112 3.669 12.374 1.00 97.62 97 VAL A CA 1
ATOM 725 C C . VAL A 1 97 ? -0.865 2.845 12.069 1.00 97.62 97 VAL A C 1
ATOM 727 O O . VAL A 1 97 ? -0.708 2.379 10.943 1.00 97.62 97 VAL A O 1
ATOM 730 N N . LEU A 1 98 ? -0.020 2.614 13.075 1.00 97.62 98 LEU A N 1
ATOM 731 C CA . LEU A 1 98 ? 1.242 1.898 12.911 1.00 97.62 98 LEU A CA 1
ATOM 732 C C . LEU A 1 98 ? 1.025 0.481 12.367 1.00 97.62 98 LEU A C 1
ATOM 734 O O . LEU A 1 98 ? 1.626 0.108 11.363 1.00 97.62 98 LEU A O 1
ATOM 738 N N . TRP A 1 99 ? 0.112 -0.288 12.962 1.00 97.69 99 TRP A N 1
ATOM 739 C CA . TRP A 1 99 ? -0.178 -1.647 12.498 1.00 97.69 99 TRP A CA 1
ATOM 740 C C . TRP A 1 99 ? -0.820 -1.676 11.104 1.00 97.69 99 TRP A C 1
ATOM 742 O O . TRP A 1 99 ? -0.523 -2.572 10.316 1.00 97.69 99 TRP A O 1
ATOM 752 N N . SER A 1 100 ? -1.644 -0.681 10.766 1.00 97.75 100 SER A N 1
ATOM 753 C CA . SER A 1 100 ? -2.275 -0.574 9.441 1.00 97.75 100 SER A CA 1
ATOM 754 C C . SER A 1 100 ? -1.272 -0.244 8.326 1.00 97.75 100 SER A C 1
ATOM 756 O O . SER A 1 100 ? -1.467 -0.688 7.195 1.00 97.75 100 SER A O 1
ATOM 758 N N . ILE A 1 101 ? -0.198 0.494 8.635 1.00 97.44 101 ILE A N 1
ATOM 759 C CA . ILE A 1 101 ? 0.928 0.747 7.716 1.00 97.44 101 ILE A CA 1
ATOM 760 C C . ILE A 1 101 ? 1.773 -0.522 7.534 1.00 97.44 101 ILE A C 1
ATOM 762 O O . ILE A 1 101 ? 2.142 -0.887 6.418 1.00 97.44 101 ILE A O 1
ATOM 766 N N . MET A 1 102 ? 2.056 -1.234 8.628 1.00 97.19 102 MET A N 1
ATOM 767 C CA . MET A 1 102 ? 2.819 -2.483 8.557 1.00 97.19 102 MET A CA 1
ATOM 768 C C . MET A 1 102 ? 2.093 -3.531 7.705 1.00 97.19 102 MET A C 1
ATOM 770 O O . MET A 1 102 ? 2.710 -4.163 6.851 1.00 97.19 102 MET A O 1
ATOM 774 N N . ILE A 1 103 ? 0.774 -3.686 7.883 1.00 96.75 103 ILE A N 1
ATOM 775 C CA . ILE A 1 103 ? 0.003 -4.683 7.128 1.00 96.75 103 ILE A CA 1
ATOM 776 C C . ILE A 1 103 ? -0.172 -4.303 5.652 1.00 96.75 103 ILE A C 1
ATOM 778 O O . ILE A 1 103 ? -0.173 -5.192 4.806 1.00 96.75 103 ILE A O 1
ATOM 782 N N . SER A 1 104 ? -0.286 -3.010 5.319 1.00 96.00 104 SER A N 1
ATOM 783 C CA . SER A 1 104 ? -0.422 -2.557 3.925 1.00 96.00 104 SER A CA 1
ATOM 784 C C . SER A 1 104 ? 0.848 -2.780 3.108 1.00 96.00 104 SER A C 1
ATOM 786 O O . SER A 1 104 ? 0.778 -2.970 1.895 1.00 96.00 104 SER A O 1
ATOM 788 N N . THR A 1 105 ? 2.000 -2.823 3.778 1.00 95.12 105 THR A N 1
ATOM 789 C CA . THR A 1 105 ? 3.299 -3.065 3.148 1.00 95.12 105 THR A CA 1
ATOM 790 C C . THR A 1 105 ? 3.420 -4.481 2.594 1.00 95.12 105 THR A C 1
ATOM 792 O O . THR A 1 105 ? 4.039 -4.666 1.554 1.00 95.12 105 THR A O 1
ATOM 795 N N . ILE A 1 106 ? 2.791 -5.479 3.221 1.00 94.50 106 ILE A N 1
ATOM 796 C CA . ILE A 1 106 ? 2.888 -6.886 2.801 1.00 94.50 106 ILE A CA 1
ATOM 797 C C . ILE A 1 106 ? 2.384 -7.114 1.363 1.00 94.50 106 ILE A C 1
ATOM 799 O O . ILE A 1 106 ? 3.164 -7.606 0.549 1.00 94.50 106 ILE A O 1
ATOM 803 N N . PRO A 1 107 ? 1.133 -6.773 0.992 1.00 91.62 107 PRO A N 1
ATOM 804 C CA . PRO A 1 107 ? 0.652 -7.001 -0.371 1.00 91.62 107 PRO A CA 1
ATOM 805 C C . PRO A 1 107 ? 1.408 -6.162 -1.409 1.00 91.62 107 PRO A C 1
ATOM 807 O O . PRO A 1 107 ? 1.637 -6.638 -2.517 1.00 91.62 107 PRO A O 1
ATOM 810 N N . VAL A 1 108 ? 1.838 -4.946 -1.053 1.00 91.94 108 VAL A N 1
ATOM 811 C CA . VAL A 1 108 ? 2.665 -4.105 -1.932 1.00 91.94 108 VAL A CA 1
ATOM 812 C C . VAL A 1 108 ? 4.034 -4.742 -2.164 1.00 91.94 108 VAL A C 1
ATOM 814 O O . VAL A 1 108 ? 4.494 -4.789 -3.301 1.00 91.94 108 VAL A O 1
ATOM 817 N N . PHE A 1 109 ? 4.656 -5.282 -1.113 1.00 91.44 109 PHE A N 1
ATOM 818 C CA . PHE A 1 109 ? 5.911 -6.017 -1.218 1.00 91.44 109 PHE A CA 1
ATOM 819 C C . PHE A 1 109 ? 5.765 -7.226 -2.126 1.00 91.44 109 PHE A C 1
ATOM 821 O O . PHE A 1 109 ? 6.545 -7.360 -3.062 1.00 91.44 109 PHE A O 1
ATOM 828 N N . VAL A 1 110 ? 4.732 -8.048 -1.907 1.00 89.50 110 VAL A N 1
ATOM 829 C CA . VAL A 1 110 ? 4.442 -9.202 -2.765 1.00 89.50 110 VAL A CA 1
ATOM 830 C C . VAL A 1 110 ? 4.326 -8.754 -4.221 1.00 89.50 110 VAL A C 1
ATOM 832 O O . VAL A 1 110 ? 5.056 -9.273 -5.054 1.00 89.50 110 VAL A O 1
ATOM 835 N N . LEU A 1 111 ? 3.510 -7.740 -4.525 1.00 84.50 111 LEU A N 1
ATOM 836 C CA . LEU A 1 111 ? 3.385 -7.206 -5.887 1.00 84.50 111 LEU A CA 1
ATOM 837 C C . LEU A 1 111 ? 4.726 -6.731 -6.470 1.00 84.50 111 LEU A C 1
ATOM 839 O O . LEU A 1 111 ? 5.014 -7.020 -7.626 1.00 84.50 111 LEU A O 1
ATOM 843 N N . SER A 1 112 ? 5.556 -6.052 -5.676 1.00 84.12 112 SER A N 1
ATOM 844 C CA . SER A 1 112 ? 6.853 -5.528 -6.126 1.00 84.12 112 SER A CA 1
ATOM 845 C C . SER A 1 112 ? 7.904 -6.607 -6.404 1.00 84.12 112 SER A C 1
ATOM 847 O O . SER A 1 112 ? 8.802 -6.391 -7.209 1.00 84.12 112 SER A O 1
ATOM 849 N N . ILE A 1 113 ? 7.796 -7.777 -5.764 1.00 85.38 113 ILE A N 1
ATOM 850 C CA . ILE A 1 113 ? 8.707 -8.906 -5.999 1.00 85.38 113 ILE A CA 1
ATOM 851 C C . ILE A 1 113 ? 8.135 -9.929 -6.980 1.00 85.38 113 ILE A C 1
ATOM 853 O O . ILE A 1 113 ? 8.872 -10.806 -7.416 1.00 85.38 113 ILE A O 1
ATOM 857 N N . LEU A 1 114 ? 6.847 -9.860 -7.339 1.00 76.62 114 LEU A N 1
ATOM 858 C CA . LEU A 1 114 ? 6.262 -10.796 -8.304 1.00 76.62 114 LEU A CA 1
ATOM 859 C C . LEU A 1 114 ? 6.971 -10.725 -9.656 1.00 76.62 114 LEU A C 1
ATOM 861 O O . LEU A 1 114 ? 7.125 -11.761 -10.291 1.00 76.62 114 LEU A O 1
ATOM 865 N N . ASP A 1 115 ? 7.458 -9.551 -10.059 1.00 68.25 115 ASP A N 1
ATOM 866 C CA . ASP A 1 115 ? 8.292 -9.421 -11.257 1.00 68.25 115 ASP A CA 1
ATOM 867 C C . ASP A 1 115 ? 9.637 -10.147 -11.103 1.00 68.25 115 ASP A C 1
ATOM 869 O O . ASP A 1 115 ? 10.057 -10.876 -11.991 1.00 68.25 115 ASP A O 1
ATOM 873 N N . TYR A 1 116 ? 10.257 -10.071 -9.921 1.00 68.25 116 TYR A N 1
ATOM 874 C CA . TYR A 1 116 ? 11.455 -10.855 -9.603 1.00 68.25 116 TYR A CA 1
ATOM 875 C C . TYR A 1 116 ? 11.179 -12.374 -9.590 1.00 68.25 116 TYR A C 1
ATOM 877 O O . TYR A 1 116 ? 12.094 -13.174 -9.710 1.00 68.25 116 TYR A O 1
ATOM 885 N N . ILE A 1 117 ? 9.939 -12.826 -9.400 1.00 69.75 117 ILE A N 1
ATOM 886 C CA . ILE A 1 117 ? 9.631 -14.266 -9.334 1.00 69.75 117 ILE A CA 1
ATOM 887 C C . ILE A 1 117 ? 9.146 -14.800 -10.690 1.00 69.75 117 ILE A C 1
ATOM 889 O O . ILE A 1 117 ? 9.481 -15.924 -11.061 1.00 69.75 117 ILE A O 1
ATOM 893 N N . PHE A 1 118 ? 8.358 -14.012 -11.423 1.00 70.31 118 PHE A N 1
ATOM 894 C CA . PHE A 1 118 ? 7.617 -14.453 -12.609 1.00 70.31 118 PHE A CA 1
ATOM 895 C C . PHE A 1 118 ? 7.862 -13.602 -13.865 1.00 70.31 118 PHE A C 1
ATOM 897 O O . PHE A 1 118 ? 7.326 -13.934 -14.923 1.00 70.31 118 PHE A O 1
ATOM 904 N N . GLY A 1 119 ? 8.621 -12.510 -13.770 1.00 61.66 119 GLY A N 1
ATOM 905 C CA . GLY A 1 119 ? 8.884 -11.593 -14.875 1.00 61.66 119 GLY A CA 1
ATOM 906 C C . GLY A 1 119 ? 9.906 -12.133 -15.887 1.00 61.66 119 GLY A C 1
ATOM 907 O O . GLY A 1 119 ? 10.794 -12.911 -15.523 1.00 61.66 119 GLY A O 1
ATOM 908 N N . PRO A 1 120 ? 9.798 -11.744 -17.171 1.00 58.06 120 PRO A N 1
ATOM 909 C CA . PRO A 1 120 ? 10.806 -12.030 -18.184 1.00 58.06 120 PRO A CA 1
ATOM 910 C C . PRO A 1 120 ? 11.973 -11.049 -18.008 1.00 58.06 120 PRO A C 1
ATOM 912 O O . PRO A 1 120 ? 11.851 -9.871 -18.331 1.00 58.06 120 PRO A O 1
ATOM 915 N N . TRP A 1 121 ? 13.073 -11.525 -17.434 1.00 56.34 121 TRP A N 1
ATOM 916 C CA . TRP A 1 121 ? 14.280 -10.733 -17.173 1.00 56.34 121 TRP A CA 1
ATOM 917 C C . TRP A 1 121 ? 14.934 -10.170 -18.429 1.00 56.34 121 TRP A C 1
ATOM 919 O O . TRP A 1 121 ? 15.099 -10.949 -19.398 1.00 56.34 121 TRP A O 1
#

Mean predicted aligned error: 4.21 Å

Foldseek 3Di:
DLLVLLLVLLLVLLLVLLLVLLAVFWFQFPPQWTGYCPTPNHPVPDDSVVSSVRSVNRSVVVCVVCVSVVSSVQSSVLSVVLCVVCVPPPCSSVSSNVSSNVSSNVVSVVNRCVCVVPNDD

Organism: NCBI:txid485447

Radius of gyration: 15.72 Å; Cα contacts (8 Å, |Δi|>4): 180; chains: 1; bounding box: 32×28×48 Å